Protein AF-F9N5X4-F1 (afdb_monomer_lite)

Radius of gyration: 26.39 Å; chains: 1; bounding box: 72×24×79 Å

pLDDT: mean 88.32, std 12.58, range [41.78, 98.19]

Sequence (134 aa):
MLLAGCGEQEKYNTTKNEVLTLMQQAESIEVPDLQPLTMEQANQAYEDTVKKHESVDKQIQDKLKLMEEYAVKETTLNNDLIALKRNIQEKNDTWNRITKQQIYIKKMADESAKSTLAPDPWQTLVKKRAEQQK

Structure (mmCIF, N/CA/C/O backbone):
data_AF-F9N5X4-F1
#
_entry.id   AF-F9N5X4-F1
#
loop_
_atom_site.group_PDB
_atom_site.id
_atom_site.type_symbol
_atom_site.label_atom_id
_atom_site.label_alt_id
_atom_site.label_comp_id
_atom_site.label_asym_id
_atom_site.label_entity_id
_atom_site.label_seq_id
_atom_site.pdbx_PDB_ins_code
_atom_site.Cartn_x
_atom_site.Cartn_y
_atom_site.Cartn_z
_atom_site.occupancy
_atom_site.B_iso_or_equiv
_atom_site.auth_seq_id
_atom_site.auth_comp_id
_atom_site.auth_asym_id
_atom_site.auth_atom_id
_atom_site.pdbx_PDB_model_num
ATOM 1 N N . MET A 1 1 ? -28.923 3.211 32.354 1.00 41.78 1 MET A N 1
ATOM 2 C CA . MET A 1 1 ? -27.574 3.494 31.816 1.00 41.78 1 MET A CA 1
ATOM 3 C C . MET A 1 1 ? -27.514 2.948 30.394 1.00 41.78 1 MET A C 1
ATOM 5 O O . MET A 1 1 ? -27.259 1.768 30.234 1.00 41.78 1 MET A O 1
ATOM 9 N N . LEU A 1 2 ? -27.871 3.748 29.385 1.00 45.38 2 LEU A N 1
ATOM 10 C CA . LEU A 1 2 ? -28.020 3.304 27.984 1.00 45.38 2 LEU A CA 1
ATOM 11 C C . LEU A 1 2 ? -27.710 4.464 27.013 1.00 45.38 2 LEU A C 1
ATOM 13 O O . LEU A 1 2 ? -28.511 4.805 26.156 1.00 45.38 2 LEU A O 1
ATOM 17 N N . LEU A 1 3 ? -26.570 5.139 27.199 1.00 49.09 3 LEU A N 1
ATOM 18 C CA . LEU A 1 3 ? -26.135 6.230 26.305 1.00 49.09 3 LEU A CA 1
ATOM 19 C C . LEU A 1 3 ? -24.677 6.102 25.832 1.00 49.09 3 LEU A C 1
ATOM 21 O O . LEU A 1 3 ? -24.211 6.952 25.085 1.00 49.09 3 LEU A O 1
ATOM 25 N N . ALA A 1 4 ? -23.958 5.043 26.220 1.00 52.28 4 ALA A N 1
ATOM 26 C CA . ALA A 1 4 ? -22.567 4.853 25.799 1.00 52.28 4 ALA A CA 1
ATOM 27 C C . ALA A 1 4 ? -22.421 4.356 24.341 1.00 52.28 4 ALA A C 1
ATOM 29 O O . ALA A 1 4 ? -21.359 4.541 23.763 1.00 52.28 4 ALA A O 1
ATOM 30 N N . GLY A 1 5 ? -23.473 3.782 23.735 1.00 51.50 5 GLY A N 1
ATOM 31 C CA . GLY A 1 5 ? -23.388 3.122 22.418 1.00 51.50 5 GLY A CA 1
ATOM 32 C C . GLY A 1 5 ? -23.548 4.034 21.194 1.00 51.50 5 GLY A C 1
ATOM 33 O O . GLY A 1 5 ? -22.906 3.809 20.176 1.00 51.50 5 GLY A O 1
ATOM 34 N N . CYS A 1 6 ? -24.336 5.117 21.267 1.00 60.78 6 CYS A N 1
ATOM 35 C CA . CYS A 1 6 ? -24.565 5.952 20.074 1.00 60.78 6 CYS A CA 1
ATOM 36 C C . CYS A 1 6 ? -23.309 6.718 19.628 1.00 60.78 6 CYS A C 1
ATOM 38 O O . CYS A 1 6 ? -23.077 6.879 18.434 1.00 60.78 6 CYS A O 1
ATOM 40 N N . GLY A 1 7 ? -22.484 7.172 20.577 1.00 79.38 7 GLY A N 1
ATOM 41 C CA . GLY A 1 7 ? -21.296 7.969 20.264 1.00 79.38 7 GLY A CA 1
ATOM 42 C C . GLY A 1 7 ? -20.103 7.145 19.773 1.00 79.38 7 GLY A C 1
ATOM 43 O O . GLY A 1 7 ? -19.345 7.619 18.932 1.00 79.38 7 GLY A O 1
ATOM 44 N N . GLU A 1 8 ? -19.910 5.923 20.282 1.00 83.88 8 GLU A N 1
ATOM 45 C CA . GLU A 1 8 ? -18.813 5.042 19.843 1.00 83.88 8 GLU A CA 1
ATOM 46 C C . GLU A 1 8 ? -19.073 4.518 18.422 1.00 83.88 8 GLU A C 1
ATOM 48 O O . GLU A 1 8 ? -18.174 4.561 17.582 1.00 83.88 8 GLU A O 1
ATOM 53 N N . GLN A 1 9 ? -20.319 4.151 18.107 1.00 88.25 9 GLN A N 1
ATOM 54 C CA . GLN A 1 9 ? -20.709 3.733 16.761 1.00 88.25 9 GLN A CA 1
ATOM 55 C C . GLN A 1 9 ? -20.576 4.864 15.723 1.00 88.25 9 GLN A C 1
ATOM 57 O O . GLN A 1 9 ? -20.094 4.635 14.612 1.00 88.25 9 GLN A O 1
ATOM 62 N N . GLU A 1 10 ? -20.961 6.096 16.067 1.00 90.44 10 GLU A N 1
ATOM 63 C CA . GLU A 1 10 ? -20.800 7.258 15.180 1.00 90.44 10 GLU A CA 1
ATOM 64 C C . GLU A 1 10 ? -19.320 7.566 14.897 1.00 90.44 10 GLU A C 1
ATOM 66 O O . GLU A 1 10 ? -18.936 7.772 13.740 1.00 90.44 10 GLU A O 1
ATOM 71 N N . LYS A 1 11 ? -18.469 7.527 15.933 1.00 91.75 11 LYS A N 1
ATOM 72 C CA . LYS A 1 11 ? -17.014 7.692 15.787 1.00 91.75 11 LYS A CA 1
ATOM 73 C C . LYS A 1 11 ? -16.420 6.599 14.911 1.00 91.75 11 LYS A C 1
ATOM 75 O O . LYS A 1 11 ? -15.674 6.910 13.987 1.00 91.75 11 LYS A O 1
ATOM 80 N N . TYR A 1 12 ? -16.807 5.345 15.146 1.00 94.31 12 TYR A N 1
ATOM 81 C CA . TYR A 1 12 ? -16.370 4.210 14.341 1.00 94.31 12 TYR A CA 1
ATOM 82 C C . TYR A 1 12 ? -16.721 4.398 12.863 1.00 94.31 12 TYR A C 1
ATOM 84 O O . TYR A 1 12 ? -15.845 4.292 12.008 1.00 94.31 12 TYR A O 1
ATOM 92 N N . ASN A 1 13 ? -17.975 4.736 12.555 1.00 93.94 13 ASN A N 1
ATOM 93 C CA . ASN A 1 13 ? -18.421 4.938 11.175 1.00 93.94 13 ASN A CA 1
ATOM 94 C C . ASN A 1 13 ? -17.711 6.121 10.503 1.00 93.94 13 ASN A C 1
ATOM 96 O O . ASN A 1 13 ? -17.344 6.037 9.331 1.00 93.94 13 ASN A O 1
ATOM 100 N N . THR A 1 14 ? -17.472 7.201 11.247 1.00 95.19 14 THR A N 1
ATOM 101 C CA . THR A 1 14 ? -16.707 8.353 10.750 1.00 95.19 14 THR A CA 1
ATOM 102 C C . THR A 1 14 ? -15.276 7.945 10.405 1.00 95.19 14 THR A C 1
ATOM 104 O O . THR A 1 14 ? -14.828 8.167 9.282 1.00 95.19 14 THR A O 1
ATOM 107 N N . THR A 1 15 ? -14.576 7.265 11.319 1.00 96.50 15 THR A N 1
ATOM 108 C CA . THR A 1 15 ? -13.211 6.778 11.070 1.00 96.50 15 THR A CA 1
ATOM 109 C C . THR A 1 15 ? -13.168 5.749 9.939 1.00 96.50 15 THR A C 1
ATOM 111 O O . THR A 1 15 ? -12.258 5.788 9.116 1.00 96.50 15 THR A O 1
ATOM 114 N N . LYS A 1 16 ? -14.177 4.878 9.823 1.00 97.06 16 LYS A N 1
ATOM 115 C CA . LYS A 1 16 ? -14.305 3.932 8.706 1.00 97.06 16 LYS A CA 1
ATOM 116 C C . LYS A 1 16 ? -14.364 4.650 7.360 1.00 97.06 16 LYS A C 1
ATOM 118 O O . LYS A 1 16 ? -13.679 4.238 6.431 1.00 97.06 16 LYS A O 1
ATOM 123 N N . ASN A 1 17 ? -15.140 5.726 7.243 1.00 97.62 17 ASN A N 1
ATOM 124 C CA . ASN A 1 17 ? -15.223 6.497 5.999 1.00 97.62 17 ASN A CA 1
ATOM 125 C C . ASN A 1 17 ? -13.882 7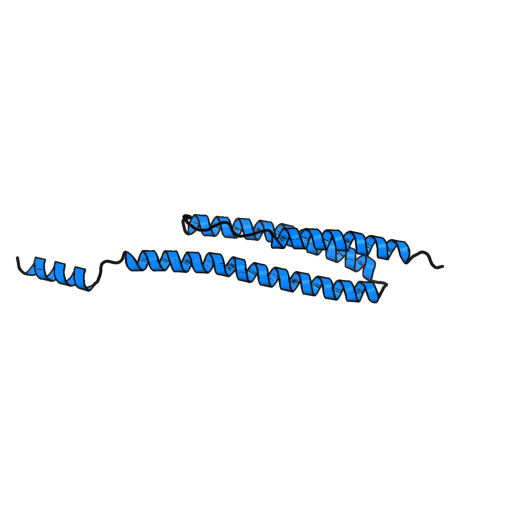.148 5.628 1.00 97.62 17 ASN A C 1
ATOM 127 O O . ASN A 1 17 ? -13.506 7.166 4.454 1.00 97.62 17 ASN A O 1
ATOM 131 N N . GLU A 1 18 ? -13.131 7.633 6.618 1.00 97.50 18 GLU A N 1
ATOM 132 C CA . GLU A 1 18 ? -11.771 8.139 6.403 1.00 97.50 18 GLU A CA 1
ATOM 133 C C . GLU A 1 18 ? -10.832 7.026 5.920 1.00 97.50 18 GLU A C 1
ATOM 135 O O . GLU A 1 18 ? -10.099 7.226 4.953 1.00 97.50 18 GLU A O 1
ATOM 140 N N . VAL A 1 19 ? -10.900 5.834 6.524 1.00 98.00 19 VAL A N 1
ATOM 141 C CA . VAL A 1 19 ? -10.139 4.657 6.072 1.00 98.00 19 VAL A CA 1
ATOM 142 C C . VAL A 1 19 ? -10.492 4.297 4.631 1.00 98.00 19 VAL A C 1
ATOM 144 O O . VAL A 1 19 ? -9.590 4.118 3.822 1.00 98.00 19 VAL A O 1
ATOM 147 N N . LEU A 1 20 ? -11.778 4.249 4.276 1.00 97.81 20 LEU A N 1
ATOM 148 C CA . LEU A 1 20 ? -12.218 3.957 2.907 1.00 97.81 20 LEU A CA 1
ATOM 149 C C . LEU A 1 20 ? -11.709 4.999 1.899 1.00 97.81 20 LEU A C 1
ATOM 151 O O . LEU A 1 20 ? -11.319 4.642 0.790 1.00 97.81 20 LEU A O 1
ATOM 155 N N . THR A 1 21 ? -11.662 6.273 2.291 1.00 98.06 21 THR A N 1
ATOM 156 C CA . THR A 1 21 ? -11.100 7.348 1.458 1.00 98.06 21 THR A CA 1
ATOM 157 C C . THR A 1 21 ? -9.593 7.166 1.265 1.00 98.06 21 THR A C 1
ATOM 159 O O . THR A 1 21 ? -9.090 7.273 0.148 1.00 98.06 21 THR A O 1
ATOM 162 N N . LEU A 1 22 ? -8.863 6.830 2.332 1.00 98.19 22 LEU A N 1
ATOM 163 C CA . LEU A 1 22 ? -7.430 6.543 2.258 1.00 98.19 22 LEU A CA 1
ATOM 164 C C . LEU A 1 22 ? -7.136 5.284 1.431 1.00 98.19 22 LEU A C 1
ATOM 166 O O . LEU A 1 22 ? -6.157 5.263 0.694 1.00 98.19 22 LEU A O 1
ATOM 170 N N . MET A 1 23 ? -7.987 4.256 1.495 1.00 97.56 23 MET A N 1
ATOM 171 C CA . MET A 1 23 ? -7.868 3.069 0.640 1.00 97.56 23 MET A CA 1
ATOM 172 C C . MET A 1 23 ? -7.996 3.437 -0.839 1.00 97.56 23 MET A C 1
ATOM 174 O O . MET A 1 23 ? -7.158 3.036 -1.641 1.00 97.56 23 MET A O 1
ATOM 178 N N . GLN A 1 24 ? -8.991 4.255 -1.197 1.00 96.69 24 GLN A N 1
ATOM 179 C CA . GLN A 1 24 ? -9.141 4.757 -2.567 1.00 96.69 24 GLN A CA 1
ATOM 180 C C . GLN A 1 24 ? -7.924 5.577 -3.005 1.00 96.69 24 GLN A C 1
ATOM 182 O O . GLN A 1 24 ? -7.452 5.434 -4.132 1.00 96.69 24 GLN A O 1
ATOM 187 N N . GLN A 1 25 ? -7.383 6.404 -2.107 1.00 97.50 25 GLN A N 1
ATOM 188 C CA . GLN A 1 25 ? -6.156 7.143 -2.372 1.00 97.50 25 GLN A CA 1
ATOM 189 C C . GLN A 1 25 ? -4.979 6.194 -2.625 1.00 97.50 25 GLN A C 1
ATOM 191 O O . GLN A 1 25 ? -4.279 6.381 -3.615 1.00 97.50 25 GLN A O 1
ATOM 196 N N . ALA A 1 26 ? -4.776 5.177 -1.784 1.00 96.44 26 ALA A N 1
ATOM 197 C CA . ALA A 1 26 ? -3.707 4.193 -1.945 1.00 96.44 26 ALA A CA 1
ATOM 198 C C . ALA A 1 26 ? -3.815 3.444 -3.284 1.00 96.44 26 ALA A C 1
ATOM 200 O O . ALA A 1 26 ? -2.828 3.330 -4.007 1.00 96.44 26 ALA A O 1
ATOM 201 N N . GLU A 1 27 ? -5.025 3.024 -3.662 1.00 93.62 27 GLU A N 1
ATOM 202 C CA . GLU A 1 27 ? -5.297 2.355 -4.941 1.00 93.62 27 GLU A CA 1
ATOM 203 C C . GLU A 1 27 ? -5.009 3.236 -6.160 1.00 93.62 27 GLU A C 1
ATOM 205 O O . GLU A 1 27 ? -4.594 2.722 -7.193 1.00 93.62 27 GLU A O 1
ATOM 210 N N . SER A 1 28 ? -5.194 4.553 -6.045 1.00 95.88 28 SER A N 1
ATOM 211 C CA . SER A 1 28 ? -4.916 5.500 -7.134 1.00 95.88 28 SER A CA 1
ATOM 212 C C . SER A 1 28 ? -3.427 5.802 -7.345 1.00 95.88 28 SER A C 1
ATOM 214 O O . SER A 1 28 ? -3.065 6.483 -8.305 1.00 95.88 28 SER A O 1
ATOM 216 N N . ILE A 1 29 ? -2.550 5.348 -6.442 1.00 96.44 29 ILE A N 1
ATOM 217 C CA . ILE A 1 29 ? -1.106 5.560 -6.562 1.00 96.44 29 ILE A CA 1
ATOM 218 C C . ILE A 1 29 ? -0.561 4.550 -7.562 1.00 96.44 29 ILE A C 1
ATOM 220 O O . ILE A 1 29 ? -0.332 3.396 -7.229 1.00 96.44 29 ILE A O 1
ATOM 224 N N . GLU A 1 30 ? -0.309 4.978 -8.788 1.00 91.81 30 GLU A N 1
ATOM 225 C CA . GLU A 1 30 ? 0.258 4.116 -9.821 1.00 91.81 30 GLU A CA 1
ATOM 226 C C . GLU A 1 30 ? 1.726 4.463 -10.073 1.00 91.81 30 GLU A C 1
ATOM 228 O O . GLU A 1 30 ? 2.148 5.616 -9.939 1.00 91.81 30 GLU A O 1
ATOM 233 N N . VAL A 1 31 ? 2.515 3.452 -10.449 1.00 89.62 31 VAL A N 1
ATOM 234 C CA . VAL A 1 31 ? 3.848 3.704 -11.001 1.00 89.62 31 VAL A CA 1
ATOM 235 C C . VAL A 1 31 ? 3.640 4.425 -12.337 1.00 89.62 31 VAL A C 1
ATOM 237 O O . VAL A 1 31 ? 2.812 3.982 -13.136 1.00 89.62 31 VAL A O 1
ATOM 240 N N . PRO A 1 32 ? 4.340 5.542 -12.594 1.00 90.69 32 PRO A N 1
ATOM 241 C CA . PRO A 1 32 ? 4.206 6.255 -13.858 1.00 90.69 32 PRO A CA 1
ATOM 242 C C . PRO A 1 32 ? 4.672 5.388 -15.031 1.00 90.69 32 PRO A C 1
ATOM 244 O O . PRO A 1 32 ? 5.377 4.395 -14.842 1.00 90.69 32 PRO A O 1
ATOM 247 N N . ASP A 1 33 ? 4.336 5.801 -16.255 1.00 89.88 33 ASP A N 1
ATOM 248 C CA . ASP A 1 33 ? 4.848 5.134 -17.451 1.00 89.88 33 ASP A CA 1
ATOM 249 C C . ASP A 1 33 ? 6.386 5.071 -17.416 1.00 89.88 33 ASP A C 1
ATOM 251 O O . ASP A 1 33 ? 7.086 6.085 -17.323 1.00 89.88 33 ASP A O 1
ATOM 255 N N . LEU A 1 34 ? 6.908 3.844 -17.447 1.00 89.44 34 LEU A N 1
ATOM 256 C CA . LEU A 1 34 ? 8.334 3.552 -17.355 1.00 89.44 34 LEU A CA 1
ATOM 257 C C . LEU A 1 34 ? 9.030 3.608 -18.721 1.00 89.44 34 LEU A C 1
ATOM 259 O O . LEU A 1 34 ? 10.243 3.392 -18.806 1.00 89.44 34 LEU A O 1
ATOM 263 N N . GLN A 1 35 ? 8.296 3.880 -19.800 1.00 83.81 35 GLN A N 1
ATOM 264 C CA . GLN A 1 35 ? 8.853 4.167 -21.117 1.00 83.81 35 GLN A CA 1
ATOM 265 C C . GLN A 1 35 ? 8.664 5.661 -21.428 1.00 83.81 35 GLN A C 1
ATOM 267 O O . GLN A 1 35 ? 7.571 6.185 -21.257 1.00 83.81 35 GLN A O 1
ATOM 272 N N . PRO A 1 36 ? 9.711 6.390 -21.863 1.00 87.88 36 PRO A N 1
ATOM 273 C CA . PRO A 1 36 ? 11.026 5.934 -22.327 1.00 87.88 36 PRO A CA 1
ATOM 274 C C . PRO A 1 36 ? 12.134 5.930 -21.247 1.00 87.88 36 PRO A C 1
ATOM 276 O O . PRO A 1 36 ? 13.310 5.995 -21.599 1.00 87.88 36 PRO A O 1
ATOM 279 N N . LEU A 1 37 ? 11.799 5.881 -19.950 1.00 90.69 37 LEU A N 1
ATOM 280 C CA . LEU A 1 37 ? 12.772 6.042 -18.854 1.00 90.69 37 LEU A CA 1
ATOM 281 C C . LEU A 1 37 ? 13.960 5.066 -18.939 1.00 90.69 37 LEU A C 1
ATOM 283 O O . LEU A 1 37 ? 13.817 3.910 -19.353 1.00 90.69 37 LEU A O 1
ATOM 287 N N . THR A 1 38 ? 15.141 5.500 -18.489 1.00 92.19 38 THR A N 1
ATOM 288 C CA . THR A 1 38 ? 16.266 4.583 -18.229 1.00 92.19 38 THR A CA 1
ATOM 289 C C . THR A 1 38 ? 15.939 3.655 -17.055 1.00 92.19 38 THR A C 1
ATOM 291 O O . THR A 1 38 ? 15.030 3.928 -16.271 1.00 92.19 38 THR A O 1
ATOM 294 N N . MET A 1 39 ? 16.678 2.551 -16.890 1.00 92.00 39 MET A N 1
ATOM 295 C CA . MET A 1 39 ? 16.450 1.642 -15.756 1.00 92.00 39 MET A CA 1
ATOM 296 C C . MET A 1 39 ? 16.659 2.332 -14.395 1.00 92.00 39 MET A C 1
ATOM 298 O O . MET A 1 39 ? 15.925 2.064 -13.451 1.00 92.00 39 MET A O 1
ATOM 302 N N . GLU A 1 40 ? 17.622 3.252 -14.298 1.00 93.50 40 GLU A N 1
ATOM 303 C CA . GLU A 1 40 ? 17.861 4.050 -13.088 1.00 93.50 40 GLU A CA 1
ATOM 304 C C . GLU A 1 40 ? 16.674 4.972 -12.777 1.00 93.50 40 GLU A C 1
ATOM 306 O O . GLU A 1 40 ? 16.155 4.960 -11.663 1.00 93.50 40 GLU A O 1
ATOM 311 N N . GLN A 1 41 ? 16.178 5.702 -13.782 1.00 94.75 41 GLN A N 1
ATOM 312 C CA . GLN A 1 41 ? 15.000 6.562 -13.640 1.00 94.75 41 GLN A CA 1
ATOM 313 C C . GLN A 1 41 ? 13.744 5.758 -13.287 1.00 94.75 41 GLN A C 1
ATOM 315 O O . GLN A 1 41 ? 12.948 6.189 -12.457 1.00 94.75 41 GLN A O 1
ATOM 320 N N . ALA A 1 42 ? 13.578 4.577 -13.887 1.00 94.94 42 ALA A N 1
ATOM 321 C CA . ALA A 1 42 ? 12.468 3.681 -13.591 1.00 94.94 42 ALA A CA 1
ATOM 322 C C . ALA A 1 42 ? 12.521 3.152 -12.148 1.00 94.94 42 ALA A C 1
ATOM 324 O O . ALA A 1 42 ? 11.489 3.110 -11.481 1.00 94.94 42 ALA A O 1
ATOM 325 N N . ASN A 1 43 ? 13.709 2.796 -11.645 1.00 94.69 43 ASN A N 1
ATOM 326 C CA . ASN A 1 43 ? 13.889 2.392 -10.249 1.00 94.69 43 ASN A CA 1
ATOM 327 C C . ASN A 1 43 ? 13.551 3.536 -9.287 1.00 94.69 43 ASN A C 1
ATOM 329 O O . ASN A 1 43 ? 12.819 3.315 -8.328 1.00 94.69 43 ASN A O 1
ATOM 333 N N . GLN A 1 44 ? 14.012 4.758 -9.570 1.00 96.06 44 GLN A N 1
ATOM 334 C CA . GLN A 1 44 ? 13.683 5.922 -8.744 1.00 96.06 44 GLN A CA 1
ATOM 335 C C . GLN A 1 44 ? 12.172 6.192 -8.727 1.00 96.06 44 GLN A C 1
ATOM 337 O O . GLN A 1 44 ? 11.585 6.366 -7.661 1.00 96.06 44 GLN A O 1
ATOM 342 N N . ALA A 1 45 ? 11.521 6.165 -9.894 1.00 95.19 45 ALA A N 1
ATOM 343 C CA . ALA A 1 45 ? 10.076 6.353 -10.002 1.00 95.19 45 ALA A CA 1
ATOM 344 C C . ALA A 1 45 ? 9.293 5.272 -9.236 1.00 95.19 45 ALA A C 1
ATOM 346 O O . ALA A 1 45 ? 8.304 5.578 -8.565 1.00 95.19 45 ALA A O 1
ATOM 347 N N . TYR A 1 46 ? 9.750 4.019 -9.299 1.00 95.25 46 TYR A N 1
ATOM 348 C CA . TYR A 1 46 ? 9.202 2.918 -8.512 1.00 95.25 46 TYR A CA 1
ATOM 349 C C . TYR A 1 46 ? 9.361 3.169 -7.004 1.00 95.25 46 TY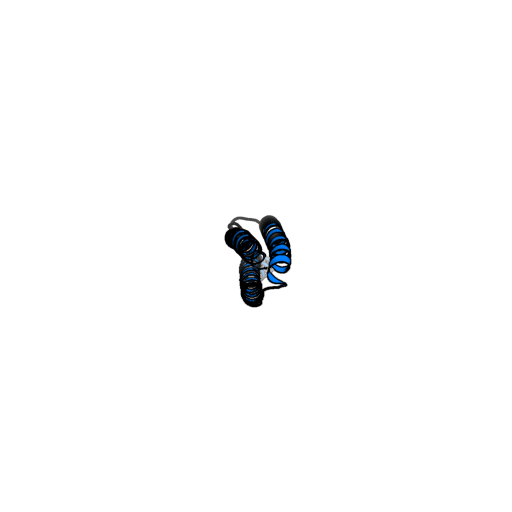R A C 1
ATOM 351 O O . TYR A 1 46 ? 8.375 3.098 -6.273 1.00 95.25 46 TYR A O 1
ATOM 359 N N . GLU A 1 47 ? 10.562 3.516 -6.531 1.00 96.31 47 GLU A N 1
ATOM 360 C CA . GLU A 1 47 ? 10.815 3.789 -5.111 1.00 96.31 47 GLU A CA 1
ATOM 361 C C . GLU A 1 47 ? 9.974 4.950 -4.576 1.00 96.31 47 GLU A C 1
ATOM 363 O O . GLU A 1 47 ? 9.406 4.857 -3.486 1.00 96.31 47 GLU A O 1
ATOM 368 N N . ASP A 1 48 ? 9.857 6.035 -5.339 1.00 96.56 48 ASP A N 1
ATOM 369 C CA . ASP A 1 48 ? 9.051 7.192 -4.952 1.00 96.56 48 ASP A CA 1
ATOM 370 C C . ASP A 1 48 ? 7.562 6.839 -4.875 1.00 96.56 48 ASP A C 1
ATOM 372 O O . ASP A 1 48 ? 6.849 7.304 -3.983 1.00 96.56 48 ASP A O 1
ATOM 376 N N . THR A 1 49 ? 7.091 5.986 -5.785 1.00 96.69 49 THR A N 1
ATOM 377 C CA . THR A 1 49 ? 5.714 5.479 -5.785 1.00 96.69 49 THR A CA 1
ATOM 378 C C . THR A 1 49 ? 5.456 4.591 -4.567 1.00 96.69 49 THR A C 1
ATOM 380 O O . THR A 1 49 ? 4.460 4.786 -3.869 1.00 96.69 49 THR A O 1
ATOM 383 N N . VAL A 1 50 ? 6.380 3.678 -4.248 1.00 96.69 50 VAL A N 1
ATOM 384 C CA . VAL A 1 50 ? 6.305 2.829 -3.048 1.00 96.69 50 VAL A CA 1
ATOM 385 C C . VAL A 1 50 ? 6.269 3.676 -1.779 1.00 96.69 50 VAL A C 1
ATOM 387 O O . VAL A 1 50 ? 5.374 3.491 -0.962 1.00 96.69 50 VAL A O 1
ATOM 390 N N . LYS A 1 51 ? 7.146 4.677 -1.642 1.00 97.56 51 LYS A N 1
ATOM 391 C CA . LYS A 1 51 ? 7.151 5.577 -0.474 1.00 97.56 51 LYS A CA 1
ATOM 392 C C . LYS A 1 51 ? 5.832 6.335 -0.310 1.00 97.56 51 LYS A C 1
ATOM 394 O O . LYS A 1 51 ? 5.358 6.517 0.812 1.00 97.56 51 LYS A O 1
ATOM 399 N N . LYS A 1 52 ? 5.223 6.789 -1.412 1.00 97.56 52 LYS A N 1
ATOM 400 C CA . LYS A 1 52 ? 3.900 7.437 -1.374 1.00 97.56 52 LYS A CA 1
ATOM 401 C C . LYS A 1 52 ? 2.829 6.467 -0.887 1.00 97.56 52 LYS A C 1
ATOM 403 O O . LYS A 1 52 ? 2.042 6.841 -0.021 1.00 97.56 52 LYS A O 1
ATOM 408 N N . HIS A 1 53 ? 2.825 5.240 -1.401 1.00 97.56 53 HIS A N 1
ATOM 409 C CA . HIS A 1 53 ? 1.877 4.215 -0.981 1.00 97.56 53 HIS A CA 1
ATOM 410 C C . HIS A 1 53 ? 2.053 3.848 0.502 1.00 97.56 53 HIS A C 1
ATOM 412 O O . HIS A 1 53 ? 1.084 3.866 1.255 1.00 97.56 53 HIS A O 1
ATOM 418 N N . GLU A 1 54 ? 3.286 3.614 0.961 1.00 96.81 54 GLU A N 1
ATOM 419 C CA . GLU A 1 54 ? 3.607 3.338 2.371 1.00 96.81 54 GLU A CA 1
ATOM 420 C C . GLU A 1 54 ? 3.170 4.474 3.310 1.00 96.81 54 GLU A C 1
ATOM 422 O O . GLU A 1 54 ? 2.701 4.227 4.421 1.00 96.81 54 GLU A O 1
ATOM 427 N N . SER A 1 55 ? 3.280 5.730 2.866 1.00 97.94 55 SER A N 1
ATOM 428 C CA . SER A 1 55 ? 2.806 6.889 3.630 1.00 97.94 55 SER A CA 1
ATOM 429 C C . SER A 1 55 ? 1.285 6.880 3.832 1.00 97.94 55 SER A C 1
ATOM 431 O O . SER A 1 55 ? 0.798 7.219 4.914 1.00 97.94 55 SER A O 1
ATOM 433 N N . VAL A 1 56 ? 0.520 6.477 2.812 1.00 98.00 56 VAL A N 1
ATOM 434 C CA . VAL A 1 56 ? -0.940 6.335 2.924 1.00 98.00 56 VAL A CA 1
ATOM 435 C C . VAL A 1 56 ? -1.302 5.107 3.759 1.00 98.00 56 VAL A C 1
ATOM 437 O O . VAL A 1 56 ? -2.142 5.217 4.650 1.00 98.00 56 VAL A O 1
ATOM 440 N N . ASP A 1 57 ? -0.625 3.971 3.564 1.00 96.62 57 ASP A N 1
ATOM 441 C CA . ASP A 1 57 ? -0.854 2.760 4.363 1.00 96.62 57 ASP A CA 1
ATOM 442 C C . ASP A 1 57 ? -0.604 3.017 5.854 1.00 96.62 57 ASP A C 1
ATOM 444 O O . ASP A 1 57 ? -1.412 2.639 6.699 1.00 96.62 57 ASP A O 1
ATOM 448 N N . LYS A 1 58 ? 0.435 3.783 6.205 1.00 97.69 58 LYS A N 1
ATOM 449 C CA . LYS A 1 58 ? 0.665 4.192 7.595 1.00 97.69 58 LYS A CA 1
ATOM 450 C C . LYS A 1 58 ? -0.518 4.970 8.184 1.00 97.69 58 LYS A C 1
ATOM 452 O O . LYS A 1 58 ? -0.919 4.696 9.314 1.00 97.69 58 LYS A O 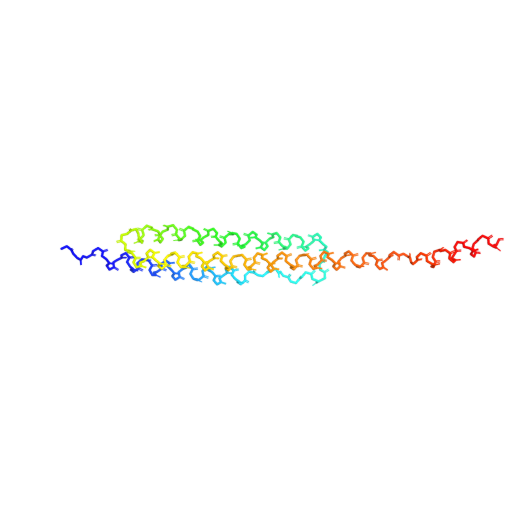1
ATOM 457 N N . GLN A 1 59 ? -1.102 5.901 7.427 1.00 98.00 59 GLN A N 1
ATOM 458 C CA . GLN A 1 59 ? -2.292 6.640 7.869 1.00 98.00 59 GLN A CA 1
ATOM 459 C C . GLN A 1 59 ? -3.496 5.711 8.059 1.00 98.00 59 GLN A C 1
ATOM 461 O O . GLN A 1 59 ? -4.237 5.863 9.031 1.00 98.00 59 GLN A O 1
ATOM 466 N N . ILE A 1 60 ? -3.662 4.718 7.178 1.00 98.00 60 ILE A N 1
ATOM 467 C CA . ILE A 1 60 ? -4.682 3.674 7.324 1.00 98.00 60 ILE A CA 1
ATOM 468 C C . ILE A 1 60 ? -4.458 2.896 8.626 1.00 98.00 60 ILE A C 1
ATOM 470 O O . ILE A 1 60 ? -5.392 2.755 9.413 1.00 98.00 60 ILE A O 1
ATOM 474 N N . GLN A 1 61 ? -3.230 2.445 8.903 1.00 97.50 61 GLN A N 1
ATOM 475 C CA . GLN A 1 61 ? -2.914 1.698 10.126 1.00 97.50 61 GLN A CA 1
ATOM 476 C C . GLN A 1 61 ? -3.181 2.511 11.398 1.00 97.50 61 GLN A C 1
ATOM 478 O O . GLN A 1 61 ? -3.709 1.977 12.374 1.00 97.50 61 GLN A O 1
ATOM 483 N N . ASP A 1 62 ? -2.861 3.805 11.400 1.00 97.31 62 ASP A N 1
ATOM 484 C CA . ASP A 1 62 ? -3.128 4.674 12.548 1.00 97.31 62 ASP A CA 1
ATOM 485 C C . ASP A 1 62 ? -4.637 4.868 12.778 1.00 97.31 62 ASP A C 1
ATOM 487 O O . ASP A 1 62 ? -5.099 4.836 13.919 1.00 97.31 62 ASP A O 1
ATOM 491 N N . LYS A 1 63 ? -5.437 4.969 11.709 1.00 96.50 63 LYS A N 1
ATOM 492 C CA . LYS A 1 63 ? -6.906 5.023 11.805 1.00 96.50 63 LYS A CA 1
ATOM 493 C C . LYS A 1 63 ? -7.515 3.693 12.246 1.00 96.50 63 LYS A C 1
ATOM 495 O O . LYS A 1 63 ? -8.442 3.692 13.052 1.00 96.50 63 LYS A O 1
ATOM 500 N N . LEU A 1 64 ? -6.976 2.563 11.789 1.00 97.00 64 LEU A N 1
ATOM 501 C CA . LEU A 1 64 ? -7.422 1.238 12.227 1.00 97.00 64 LEU A CA 1
ATOM 502 C C . LEU A 1 64 ? -7.225 1.034 13.732 1.00 97.00 64 LEU A C 1
ATOM 504 O O . LEU A 1 64 ? -8.105 0.459 14.365 1.00 97.00 64 LEU A O 1
ATOM 508 N N . LYS A 1 65 ? -6.134 1.543 14.321 1.00 95.62 65 LYS A N 1
ATOM 509 C CA . LYS A 1 65 ? -5.932 1.521 15.782 1.00 95.62 65 LYS A CA 1
ATOM 510 C C . LYS A 1 65 ? -7.007 2.316 16.525 1.00 95.62 65 LYS A C 1
ATOM 512 O O . LYS A 1 65 ? -7.534 1.837 17.520 1.00 95.62 65 LYS A O 1
ATOM 517 N N . LEU A 1 66 ? -7.401 3.484 16.014 1.00 93.75 66 LEU A N 1
ATOM 518 C CA . LEU A 1 66 ? -8.519 4.242 16.596 1.00 93.75 66 LEU A CA 1
ATOM 519 C C . LEU A 1 66 ? -9.837 3.457 16.510 1.00 93.75 66 LEU A C 1
ATOM 521 O O . LEU A 1 66 ? -10.614 3.436 17.460 1.00 93.75 66 LEU A O 1
ATOM 525 N N . MET A 1 67 ? -10.077 2.759 15.396 1.00 94.31 67 MET A N 1
ATOM 526 C CA . MET A 1 67 ? -11.254 1.896 15.254 1.00 94.31 67 MET A CA 1
ATOM 527 C C . MET A 1 67 ? -11.230 0.701 16.215 1.00 94.31 67 MET A C 1
ATOM 529 O O . MET A 1 67 ? -12.297 0.277 16.657 1.00 94.31 67 MET A O 1
ATOM 533 N N . GLU A 1 68 ? -10.052 0.164 16.560 1.00 94.06 68 GLU A N 1
ATOM 534 C CA . GLU A 1 68 ? -9.924 -0.875 17.591 1.00 94.06 68 GLU A CA 1
ATOM 535 C C . GLU A 1 68 ? -10.446 -0.373 18.936 1.00 94.06 68 GLU A C 1
ATOM 537 O O . GLU A 1 68 ? -11.230 -1.083 19.560 1.00 94.06 68 GLU A O 1
ATOM 542 N N . GLU A 1 69 ? -10.085 0.851 19.343 1.00 91.25 69 GLU A N 1
ATOM 543 C CA . GLU A 1 69 ? -10.527 1.461 20.607 1.00 91.25 69 GLU A CA 1
ATOM 544 C C . GLU A 1 69 ? -12.056 1.575 20.698 1.00 91.25 69 GLU A C 1
ATOM 546 O O . GLU A 1 69 ? -12.633 1.331 21.759 1.00 91.25 69 GLU A O 1
ATOM 551 N N . TYR A 1 70 ? -12.721 1.897 19.585 1.00 88.44 70 TYR A N 1
ATOM 552 C CA . TYR A 1 70 ? -14.184 2.011 19.526 1.00 88.44 70 TYR A CA 1
ATOM 553 C C . TYR A 1 70 ? -14.877 0.647 19.450 1.00 88.44 70 TYR A C 1
ATOM 555 O O . TYR A 1 70 ? -15.982 0.480 19.956 1.00 88.44 70 TYR A O 1
ATOM 563 N N . ALA A 1 71 ? -14.228 -0.348 18.844 1.00 89.31 71 ALA A N 1
ATOM 564 C CA . ALA A 1 71 ? -14.800 -1.674 18.643 1.00 89.31 71 ALA A CA 1
ATOM 565 C C . ALA A 1 71 ? -14.633 -2.624 19.845 1.00 89.31 71 ALA A C 1
ATOM 567 O O . ALA A 1 71 ? -15.277 -3.674 19.864 1.00 89.31 71 ALA A O 1
ATOM 568 N N . VAL A 1 72 ? -13.807 -2.289 20.852 1.00 82.19 72 VAL A N 1
ATOM 569 C CA . VAL A 1 72 ? -13.470 -3.187 21.986 1.00 82.19 72 VAL A CA 1
ATOM 570 C C . VAL A 1 72 ? -14.706 -3.771 22.679 1.00 82.19 72 VAL A C 1
ATOM 572 O O . VAL A 1 72 ? -14.679 -4.916 23.130 1.00 82.19 72 VAL A O 1
ATOM 575 N N . LYS A 1 73 ? -15.786 -2.993 22.785 1.00 78.81 73 LYS A N 1
ATOM 576 C CA . LYS A 1 73 ? -16.975 -3.349 23.575 1.00 78.81 73 LYS A CA 1
ATOM 577 C C . LYS A 1 73 ? -18.155 -3.842 22.736 1.00 78.81 73 LYS A C 1
ATOM 579 O O . LYS A 1 73 ? -19.124 -4.332 23.312 1.00 78.81 73 LYS A O 1
ATOM 584 N N . GLU A 1 74 ? -18.074 -3.760 21.407 1.00 85.81 74 GLU A N 1
ATOM 585 C CA . GLU A 1 74 ? -19.168 -4.115 20.499 1.00 85.81 74 GLU A CA 1
ATOM 586 C C . GLU A 1 74 ? -18.740 -5.187 19.489 1.00 85.81 74 GLU A C 1
ATOM 588 O O . GLU A 1 74 ? -17.962 -4.946 18.566 1.00 85.81 74 GLU A O 1
ATOM 593 N N . THR A 1 75 ? -19.293 -6.396 19.630 1.00 88.75 75 THR A N 1
ATOM 594 C CA . THR A 1 75 ? -18.969 -7.545 18.766 1.00 88.75 75 THR A CA 1
ATOM 595 C C . THR A 1 75 ? -19.243 -7.273 17.286 1.00 88.75 75 THR A C 1
ATOM 597 O O . THR A 1 75 ? -18.495 -7.732 16.426 1.00 88.75 75 THR A O 1
ATOM 600 N N . THR A 1 76 ? -20.295 -6.515 16.976 1.00 89.75 76 THR A N 1
ATOM 601 C CA . THR A 1 76 ? -20.645 -6.115 15.606 1.00 89.75 76 THR A CA 1
ATOM 602 C C . THR A 1 76 ? -19.553 -5.253 14.972 1.00 89.75 76 THR A C 1
ATOM 604 O O . THR A 1 76 ? -19.106 -5.568 13.871 1.00 89.75 76 THR A O 1
ATOM 607 N N . LEU A 1 77 ? -19.074 -4.225 15.680 1.00 92.19 77 LEU A N 1
ATOM 608 C CA . LEU A 1 77 ? -17.995 -3.345 15.214 1.00 92.19 77 LEU A CA 1
ATOM 609 C C . LEU A 1 77 ? -16.657 -4.081 15.108 1.00 92.19 77 LEU A C 1
ATOM 611 O O . LEU A 1 77 ? -15.884 -3.841 14.182 1.00 92.19 77 LEU A O 1
ATOM 615 N N . ASN A 1 78 ? -16.390 -5.018 16.019 1.00 93.06 78 ASN A N 1
ATOM 616 C CA . ASN A 1 78 ? -15.179 -5.834 15.966 1.00 93.06 78 ASN A CA 1
ATOM 617 C C . ASN A 1 78 ? -15.171 -6.751 14.728 1.00 93.06 78 ASN A C 1
ATOM 619 O O . ASN A 1 78 ? -14.192 -6.792 13.984 1.00 93.06 78 ASN A O 1
ATOM 623 N N . ASN A 1 79 ? -16.291 -7.419 14.439 1.00 94.00 79 ASN A N 1
ATOM 624 C CA . ASN A 1 79 ? -16.421 -8.246 13.237 1.00 94.00 79 ASN A CA 1
ATOM 625 C C . ASN A 1 79 ? -16.270 -7.425 11.946 1.00 94.00 79 ASN A C 1
ATOM 627 O O . ASN A 1 79 ? -15.584 -7.866 11.021 1.00 94.00 79 ASN A O 1
ATOM 631 N N . ASP A 1 80 ? -16.865 -6.229 11.890 1.00 95.94 80 ASP A N 1
ATOM 632 C CA . ASP A 1 80 ? -16.692 -5.307 10.761 1.00 95.94 80 ASP A CA 1
ATOM 633 C C . ASP A 1 80 ? -15.226 -4.864 10.611 1.00 95.94 80 ASP A C 1
ATOM 635 O O . ASP A 1 80 ? -14.683 -4.883 9.506 1.00 95.94 80 ASP A O 1
ATOM 639 N N . LEU A 1 81 ? -14.537 -4.579 11.722 1.00 96.44 81 LEU A N 1
ATOM 640 C CA . LEU A 1 81 ? -13.125 -4.189 11.718 1.00 96.44 81 LEU A CA 1
ATOM 641 C C . LEU A 1 81 ? -12.221 -5.316 11.201 1.00 96.44 81 LEU A C 1
ATOM 643 O O . LEU A 1 81 ? -11.283 -5.061 10.445 1.00 96.44 81 LEU A O 1
ATOM 647 N N . ILE A 1 82 ? -12.502 -6.567 11.572 1.00 96.56 82 ILE A N 1
ATOM 648 C CA . ILE A 1 82 ? -11.781 -7.741 11.057 1.00 96.56 82 ILE A CA 1
ATOM 649 C C . ILE A 1 82 ? -11.956 -7.853 9.538 1.00 96.56 82 ILE A C 1
ATOM 651 O O . ILE A 1 82 ? -10.979 -8.090 8.824 1.00 96.56 82 ILE A O 1
ATOM 655 N N . ALA A 1 83 ? -13.180 -7.678 9.035 1.00 97.50 83 ALA A N 1
ATOM 656 C CA . ALA A 1 83 ? -13.452 -7.712 7.601 1.00 97.50 83 ALA A CA 1
ATOM 657 C C . A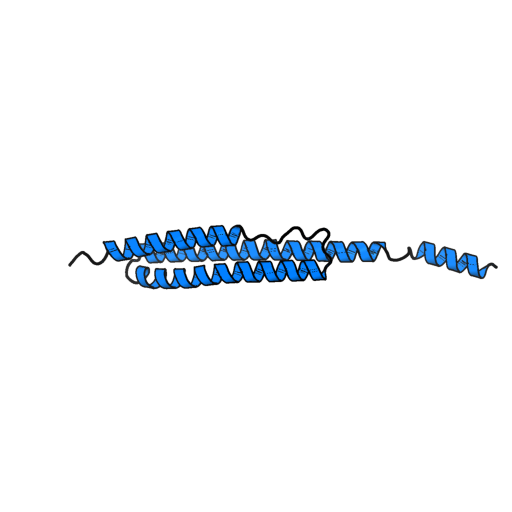LA A 1 83 ? -12.736 -6.569 6.861 1.00 97.50 83 ALA A C 1
ATOM 659 O O . ALA A 1 83 ? -12.101 -6.808 5.832 1.00 97.50 83 ALA A O 1
ATOM 660 N N . LEU A 1 84 ? -12.770 -5.356 7.418 1.00 97.62 84 LEU A N 1
ATOM 661 C CA . LEU A 1 84 ? -12.097 -4.183 6.864 1.00 97.62 84 LEU A CA 1
ATOM 662 C C . LEU A 1 84 ? -10.578 -4.388 6.770 1.00 97.62 84 LEU A C 1
ATOM 664 O O . LEU A 1 84 ? -9.997 -4.174 5.709 1.00 97.62 84 LEU A O 1
ATOM 668 N N . LYS A 1 85 ? -9.937 -4.879 7.838 1.00 97.62 85 LYS A N 1
ATOM 669 C CA . LYS A 1 85 ? -8.494 -5.178 7.850 1.00 97.62 85 LYS A CA 1
ATOM 670 C C . LYS A 1 85 ? -8.091 -6.191 6.784 1.00 97.62 85 LYS A C 1
ATOM 672 O O . LYS A 1 85 ? -7.082 -5.999 6.112 1.00 97.62 85 LYS A O 1
ATOM 677 N N . ARG A 1 86 ? -8.886 -7.252 6.605 1.00 98.00 86 ARG A N 1
ATOM 678 C CA . ARG A 1 86 ? -8.646 -8.255 5.553 1.00 98.00 86 ARG A CA 1
ATOM 679 C C . ARG A 1 86 ? -8.727 -7.637 4.160 1.00 98.00 86 ARG A C 1
ATOM 681 O O . ARG A 1 86 ? -7.858 -7.899 3.338 1.00 98.00 86 ARG A O 1
ATOM 688 N N . ASN A 1 87 ? -9.733 -6.798 3.917 1.00 97.50 87 ASN A N 1
ATOM 689 C CA . ASN A 1 87 ? -9.898 -6.114 2.636 1.00 97.50 87 ASN A CA 1
ATOM 690 C C . ASN A 1 87 ? -8.715 -5.176 2.328 1.00 97.50 87 ASN A C 1
ATOM 692 O O . ASN A 1 87 ? -8.183 -5.196 1.221 1.00 97.50 87 ASN A O 1
ATOM 696 N N . ILE A 1 88 ? -8.262 -4.410 3.327 1.00 97.38 88 ILE A N 1
ATOM 697 C CA . ILE A 1 88 ? -7.085 -3.534 3.217 1.00 97.38 88 ILE A CA 1
ATOM 698 C C . ILE A 1 88 ? -5.838 -4.346 2.868 1.00 97.38 88 ILE A C 1
ATOM 700 O O . ILE A 1 88 ? -5.106 -3.979 1.951 1.00 97.38 88 ILE A O 1
ATOM 704 N N . GLN A 1 89 ? -5.618 -5.468 3.557 1.00 97.19 89 GLN A N 1
ATOM 705 C CA . GLN A 1 89 ? -4.481 -6.342 3.287 1.00 97.19 89 GLN A CA 1
ATOM 706 C C . GLN A 1 89 ? -4.516 -6.892 1.854 1.00 97.19 89 GLN A C 1
ATOM 708 O O . GLN A 1 89 ? -3.521 -6.798 1.142 1.00 97.19 89 GLN A O 1
ATOM 713 N N . GLU A 1 90 ? -5.661 -7.403 1.398 1.00 97.38 90 GLU A N 1
ATOM 714 C CA . GLU A 1 90 ? -5.816 -7.944 0.042 1.00 97.38 90 GLU A CA 1
ATOM 715 C C . GLU A 1 90 ? -5.535 -6.894 -1.046 1.00 97.38 90 GLU A C 1
ATOM 717 O O . GLU A 1 90 ? -4.881 -7.180 -2.059 1.00 97.38 90 GLU A O 1
ATOM 722 N N . LYS A 1 91 ? -6.001 -5.659 -0.831 1.00 95.81 91 LYS A N 1
ATOM 723 C CA . LYS A 1 91 ? -5.752 -4.535 -1.737 1.00 95.81 91 LYS A CA 1
ATOM 724 C C . LYS A 1 91 ? -4.286 -4.126 -1.751 1.00 95.81 91 LYS A C 1
ATOM 726 O O . LYS A 1 91 ? -3.725 -3.991 -2.835 1.00 95.81 91 LYS A O 1
ATOM 731 N N . ASN A 1 92 ? -3.651 -4.014 -0.585 1.00 95.81 92 ASN A N 1
ATOM 732 C CA . ASN A 1 92 ? -2.224 -3.710 -0.480 1.00 95.81 92 ASN A CA 1
ATOM 733 C C . ASN A 1 92 ? -1.367 -4.799 -1.157 1.00 95.81 92 ASN A C 1
ATOM 735 O O . ASN A 1 92 ? -0.451 -4.501 -1.922 1.00 95.81 92 ASN A O 1
ATOM 739 N N . ASP A 1 93 ? -1.696 -6.075 -0.955 1.00 96.69 93 ASP A N 1
ATOM 740 C CA . ASP A 1 93 ? -0.995 -7.196 -1.592 1.00 96.69 93 ASP A CA 1
ATOM 741 C C . ASP A 1 93 ? -1.151 -7.173 -3.119 1.00 96.69 93 ASP A C 1
ATOM 743 O O . ASP A 1 93 ? -0.190 -7.395 -3.864 1.00 96.69 93 ASP A O 1
ATOM 747 N N . THR A 1 94 ? -2.358 -6.871 -3.601 1.00 96.19 94 THR A N 1
ATOM 748 C CA . THR A 1 94 ? -2.639 -6.730 -5.034 1.00 96.19 94 THR A CA 1
ATOM 749 C C . THR A 1 94 ? -1.874 -5.563 -5.641 1.00 96.19 94 THR A C 1
ATOM 751 O O . THR A 1 94 ? -1.226 -5.740 -6.676 1.00 96.19 94 THR A O 1
ATOM 754 N N . TRP A 1 95 ? -1.893 -4.408 -4.980 1.00 97.00 95 TRP A N 1
ATOM 755 C CA . TRP A 1 95 ? -1.148 -3.227 -5.390 1.00 97.00 95 TRP A CA 1
ATOM 756 C C . TRP A 1 95 ? 0.353 -3.522 -5.479 1.00 97.00 95 TRP A C 1
ATOM 758 O O . TRP A 1 95 ? 0.963 -3.360 -6.535 1.00 97.00 95 TRP A O 1
ATOM 768 N N . ASN A 1 96 ? 0.934 -4.090 -4.417 1.00 95.56 96 ASN A N 1
ATOM 769 C CA . ASN A 1 96 ? 2.347 -4.463 -4.367 1.00 95.56 96 ASN A CA 1
ATOM 770 C C . ASN A 1 96 ? 2.737 -5.429 -5.490 1.00 95.56 96 ASN A C 1
ATOM 772 O O . ASN A 1 96 ? 3.813 -5.302 -6.080 1.00 95.56 96 ASN A O 1
ATOM 776 N N . ARG A 1 97 ? 1.877 -6.407 -5.793 1.00 95.94 97 ARG A N 1
ATOM 777 C CA . ARG A 1 97 ? 2.105 -7.359 -6.884 1.00 95.94 97 ARG A CA 1
ATOM 778 C C . ARG A 1 97 ? 2.138 -6.655 -8.239 1.00 95.94 97 ARG A C 1
ATOM 780 O O . ARG A 1 97 ? 3.071 -6.897 -9.001 1.00 95.94 97 AR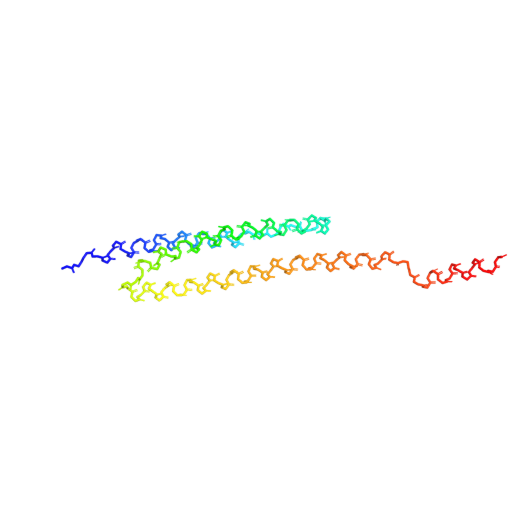G A O 1
ATOM 787 N N . ILE A 1 98 ? 1.160 -5.796 -8.527 1.00 94.38 98 ILE A N 1
ATOM 788 C CA . ILE A 1 98 ? 1.073 -5.055 -9.795 1.00 94.38 98 ILE A CA 1
ATOM 789 C C . ILE A 1 98 ? 2.293 -4.140 -9.954 1.00 94.38 98 ILE A C 1
ATOM 791 O O . ILE A 1 98 ? 3.000 -4.223 -10.958 1.00 94.38 98 ILE A O 1
ATOM 795 N N . THR A 1 99 ? 2.604 -3.341 -8.935 1.00 94.38 99 THR A N 1
ATOM 796 C CA . THR A 1 99 ? 3.734 -2.400 -8.932 1.00 94.38 99 THR A CA 1
ATOM 797 C C . THR A 1 99 ? 5.072 -3.119 -9.152 1.00 94.38 99 THR A C 1
ATOM 799 O O . THR A 1 99 ? 5.882 -2.700 -9.982 1.00 94.38 99 THR A O 1
ATOM 802 N N . LYS A 1 100 ? 5.296 -4.269 -8.497 1.00 94.50 100 LYS A N 1
ATOM 803 C CA . LYS A 1 100 ? 6.500 -5.097 -8.712 1.00 94.50 100 LYS A CA 1
ATOM 804 C C . LYS A 1 100 ? 6.570 -5.705 -10.114 1.00 94.50 100 LYS A C 1
ATOM 806 O O . LYS A 1 100 ? 7.658 -5.829 -10.675 1.00 94.50 100 LYS A O 1
ATOM 811 N N . GLN A 1 101 ? 5.435 -6.097 -10.689 1.00 94.38 101 GLN A N 1
ATOM 812 C CA . GLN A 1 101 ? 5.396 -6.635 -12.050 1.00 94.38 101 GLN A CA 1
ATOM 813 C C . GLN A 1 101 ? 5.793 -5.580 -13.087 1.00 94.38 101 GLN A C 1
ATOM 815 O O . GLN A 1 101 ? 6.542 -5.900 -14.007 1.00 94.38 101 GLN A O 1
ATOM 820 N N . GLN A 1 102 ? 5.367 -4.327 -12.921 1.00 93.06 102 GLN A N 1
ATOM 821 C CA . GLN A 1 102 ? 5.696 -3.253 -13.863 1.00 93.06 102 GLN A CA 1
ATOM 822 C C . GLN A 1 102 ? 7.208 -2.991 -13.948 1.00 93.06 102 GLN A C 1
ATOM 824 O O . GLN A 1 102 ? 7.772 -2.973 -15.046 1.00 93.06 102 GLN A O 1
ATOM 829 N N . ILE A 1 103 ? 7.894 -2.879 -12.804 1.00 93.62 103 ILE A N 1
ATOM 830 C CA . ILE A 1 103 ? 9.352 -2.680 -12.796 1.00 93.62 103 ILE A CA 1
ATOM 831 C C . ILE A 1 103 ? 10.105 -3.912 -13.325 1.00 93.62 103 ILE A C 1
ATOM 833 O O . ILE A 1 103 ? 11.113 -3.780 -14.022 1.00 93.62 103 ILE A O 1
ATOM 837 N N . TYR A 1 104 ? 9.588 -5.120 -13.074 1.00 93.38 104 TYR A N 1
ATOM 838 C CA . TYR A 1 104 ? 10.153 -6.352 -13.624 1.00 93.38 104 TYR A CA 1
ATOM 839 C C . TYR A 1 104 ? 10.043 -6.411 -15.156 1.00 93.38 104 TYR A C 1
ATOM 841 O O . TYR A 1 104 ? 11.025 -6.724 -15.828 1.00 93.38 104 TYR A O 1
ATOM 849 N N . ILE A 1 105 ? 8.886 -6.053 -15.725 1.00 92.06 105 ILE A N 1
ATOM 850 C CA . ILE A 1 105 ? 8.687 -5.983 -17.182 1.00 92.06 105 ILE A CA 1
ATOM 851 C C . ILE A 1 105 ? 9.664 -4.983 -17.807 1.00 92.06 105 ILE A C 1
ATOM 853 O O . ILE A 1 105 ? 10.302 -5.293 -18.814 1.00 92.06 105 ILE A O 1
ATOM 857 N N . LYS A 1 106 ? 9.839 -3.809 -17.187 1.00 91.12 106 LYS A N 1
ATOM 858 C CA . LYS A 1 106 ? 10.813 -2.811 -17.643 1.00 91.12 106 LYS A CA 1
ATOM 859 C C . LYS A 1 106 ? 12.239 -3.368 -17.651 1.00 91.12 106 LYS A C 1
ATOM 861 O O . LYS A 1 106 ? 12.949 -3.189 -18.640 1.00 91.12 106 LYS A O 1
ATOM 866 N N . LYS A 1 107 ? 12.637 -4.082 -16.596 1.00 91.62 107 LYS A N 1
ATOM 867 C CA . LYS A 1 107 ? 13.949 -4.738 -16.516 1.00 91.62 107 LYS A CA 1
ATOM 868 C C . LYS A 1 107 ? 14.146 -5.763 -17.638 1.00 91.62 107 LYS A C 1
ATOM 870 O O . LYS A 1 107 ? 15.164 -5.723 -18.320 1.00 91.62 107 LYS A O 1
ATOM 875 N N . MET A 1 108 ? 13.158 -6.626 -17.872 1.00 90.00 108 MET A N 1
ATOM 876 C CA . MET A 1 108 ? 13.204 -7.620 -18.951 1.00 90.00 108 MET A CA 1
ATOM 877 C C . MET A 1 108 ? 13.310 -6.967 -20.337 1.00 90.00 108 MET A C 1
ATOM 879 O O . MET A 1 108 ? 14.064 -7.438 -21.187 1.00 90.00 108 MET A O 1
ATOM 883 N N . ALA A 1 109 ? 12.588 -5.867 -20.569 1.00 88.19 109 ALA A N 1
ATOM 884 C CA . ALA A 1 109 ? 12.668 -5.116 -21.821 1.00 88.19 109 ALA A CA 1
ATOM 885 C C . ALA A 1 109 ? 14.058 -4.485 -22.032 1.00 88.19 109 ALA A C 1
ATOM 887 O O . ALA A 1 109 ? 14.599 -4.543 -23.136 1.00 88.19 109 ALA A O 1
ATOM 888 N N . ASP A 1 110 ? 14.658 -3.928 -20.977 1.00 87.50 110 ASP A N 1
ATOM 889 C CA . ASP A 1 110 ? 16.007 -3.349 -21.014 1.00 87.50 110 ASP A CA 1
ATOM 890 C C . ASP A 1 110 ? 17.088 -4.417 -21.283 1.00 87.50 110 ASP A C 1
ATOM 892 O O . ASP A 1 110 ? 17.980 -4.218 -22.108 1.00 87.50 110 ASP A O 1
ATOM 896 N N . GLU A 1 111 ? 16.981 -5.588 -20.647 1.00 87.25 111 GLU A N 1
ATOM 897 C CA . GLU A 1 111 ? 17.870 -6.734 -20.888 1.00 87.25 111 GLU A CA 1
ATOM 898 C C . GLU A 1 111 ? 17.727 -7.290 -22.313 1.00 87.25 111 GLU A C 1
ATOM 900 O O . GLU A 1 111 ? 18.729 -7.557 -22.982 1.00 87.25 111 GLU A O 1
ATOM 905 N N . SER A 1 112 ? 16.494 -7.407 -22.814 1.00 82.62 112 SER A N 1
ATOM 906 C CA . SER A 1 112 ? 16.223 -7.847 -24.185 1.00 82.62 112 SER A CA 1
ATOM 907 C C . SER A 1 112 ? 16.825 -6.890 -25.220 1.00 82.62 112 SER A C 1
ATOM 909 O O . SER A 1 112 ? 17.514 -7.343 -26.138 1.00 82.62 112 SER A O 1
ATOM 911 N N . ALA A 1 113 ? 16.667 -5.575 -25.031 1.00 81.31 113 ALA A N 1
ATOM 912 C CA . ALA A 1 113 ? 17.256 -4.566 -25.910 1.00 81.31 113 ALA A CA 1
ATOM 913 C C . ALA A 1 113 ? 18.793 -4.659 -25.951 1.00 81.31 113 ALA A C 1
ATOM 915 O O . ALA A 1 113 ? 19.398 -4.601 -27.025 1.00 81.31 113 ALA A O 1
ATOM 916 N N . LYS A 1 114 ? 19.440 -4.886 -24.799 1.00 76.75 114 LYS A N 1
ATOM 917 C CA . LYS A 1 114 ? 20.895 -5.111 -24.725 1.00 76.75 114 LYS A CA 1
ATOM 918 C C . LYS A 1 114 ? 21.324 -6.384 -25.451 1.00 76.75 114 LYS A C 1
ATOM 920 O O . LYS A 1 114 ? 22.339 -6.369 -26.141 1.00 76.75 114 LYS A O 1
ATOM 925 N N . SER A 1 115 ? 20.548 -7.465 -25.344 1.00 70.50 115 SER A N 1
ATOM 926 C CA . SER A 1 115 ? 20.840 -8.721 -26.044 1.00 70.50 115 SER A CA 1
ATOM 927 C C . SER A 1 115 ? 20.780 -8.570 -27.567 1.00 70.50 115 SER A C 1
ATOM 929 O O . SER A 1 115 ? 21.588 -9.180 -28.260 1.00 70.50 115 SER A O 1
ATOM 931 N N . THR A 1 116 ? 19.863 -7.758 -28.102 1.00 59.09 116 THR A N 1
ATOM 932 C CA . THR A 1 116 ? 19.771 -7.504 -29.553 1.00 59.09 116 THR A CA 1
ATOM 933 C C . THR A 1 116 ? 20.880 -6.603 -30.104 1.00 59.09 116 THR A C 1
ATOM 935 O O . THR A 1 116 ? 21.087 -6.567 -31.313 1.00 59.09 116 THR A O 1
ATOM 938 N N . LEU A 1 117 ? 21.608 -5.889 -29.238 1.00 58.72 117 LEU A N 1
ATOM 939 C CA . LEU A 1 117 ? 22.765 -5.067 -29.617 1.00 58.72 117 LEU A CA 1
ATOM 940 C C . LEU A 1 117 ? 24.079 -5.863 -29.661 1.00 58.72 117 LEU A C 1
ATOM 942 O O . LEU A 1 117 ? 25.087 -5.345 -30.144 1.00 58.72 117 LEU A O 1
ATOM 946 N N . ALA A 1 118 ? 24.095 -7.108 -29.174 1.00 61.16 118 ALA A N 1
ATOM 947 C CA . ALA A 1 118 ? 25.249 -7.979 -29.343 1.00 61.16 118 ALA A CA 1
ATOM 948 C C . ALA A 1 118 ? 25.404 -8.317 -30.839 1.00 61.16 118 ALA A C 1
ATOM 950 O O . ALA A 1 118 ? 24.442 -8.779 -31.458 1.00 61.16 118 ALA A O 1
ATOM 951 N N . PRO A 1 119 ? 26.582 -8.086 -31.452 1.00 63.72 119 PRO A N 1
ATOM 952 C CA . PRO A 1 119 ? 26.787 -8.429 -32.850 1.00 63.72 119 PRO A CA 1
ATOM 953 C C . PRO A 1 119 ? 26.568 -9.929 -33.040 1.00 63.72 119 PRO A C 1
ATOM 955 O O . PRO A 1 119 ? 27.106 -10.738 -32.282 1.00 63.72 119 PRO A O 1
ATOM 958 N N . ASP A 1 120 ? 25.790 -10.284 -34.065 1.00 71.44 120 ASP A N 1
ATOM 959 C CA . ASP A 1 120 ? 25.527 -11.675 -34.427 1.00 71.44 120 ASP A CA 1
ATOM 960 C C . ASP A 1 120 ? 26.869 -12.446 -34.481 1.00 71.44 120 ASP A C 1
ATOM 962 O O . ASP A 1 120 ? 27.800 -12.036 -35.199 1.00 71.44 120 ASP A O 1
ATOM 966 N N . PRO A 1 121 ? 27.017 -13.538 -33.705 1.00 74.50 121 PRO A N 1
ATOM 967 C CA . PRO A 1 121 ? 28.234 -14.342 -33.692 1.00 74.50 121 PRO A CA 1
ATOM 968 C C . PRO A 1 121 ? 28.646 -14.797 -35.095 1.00 74.50 121 PRO A C 1
ATOM 970 O O . PRO A 1 121 ? 29.834 -14.843 -35.409 1.00 74.50 121 PRO A O 1
ATOM 973 N N . TRP A 1 122 ? 27.676 -15.070 -35.967 1.00 73.56 122 TRP A N 1
ATOM 974 C CA . TRP A 1 122 ? 27.896 -15.462 -37.351 1.00 73.56 122 TRP A CA 1
ATOM 975 C C . TRP A 1 122 ? 28.444 -14.313 -38.197 1.00 73.56 122 TRP A C 1
ATOM 977 O O . TRP A 1 122 ? 29.431 -14.493 -38.907 1.00 73.56 122 TRP A O 1
ATOM 987 N N . GLN A 1 123 ? 27.891 -13.106 -38.060 1.00 76.88 123 GLN A N 1
ATOM 988 C CA . GLN A 1 123 ? 28.421 -11.900 -38.715 1.00 76.88 123 GLN A CA 1
ATOM 989 C C . GLN A 1 123 ? 29.864 -11.610 -38.277 1.00 76.88 123 GLN A C 1
ATOM 991 O O . GLN A 1 123 ? 30.720 -11.256 -39.091 1.00 76.88 123 GLN A O 1
ATOM 996 N N . THR A 1 124 ? 30.156 -11.815 -36.991 1.00 76.75 124 THR A N 1
ATOM 997 C CA . THR A 1 124 ? 31.494 -11.627 -36.416 1.00 76.75 124 THR A CA 1
ATOM 998 C C . THR A 1 124 ? 32.491 -12.660 -36.951 1.00 76.75 124 THR A C 1
ATOM 1000 O O . THR A 1 124 ? 33.621 -12.315 -37.306 1.00 76.75 124 THR A O 1
ATOM 1003 N N . LEU A 1 125 ? 32.076 -13.926 -37.061 1.00 77.31 125 LEU A N 1
ATOM 1004 C CA . LEU A 1 125 ? 32.887 -15.004 -37.632 1.00 77.31 125 LEU A CA 1
ATOM 1005 C C . LEU A 1 125 ? 33.145 -14.807 -39.131 1.00 77.31 125 LEU A C 1
ATOM 1007 O O . LEU A 1 125 ? 34.269 -15.015 -39.589 1.00 77.31 125 LEU A O 1
ATOM 1011 N N . VAL A 1 126 ? 32.133 -14.372 -39.886 1.00 81.19 126 VAL A N 1
ATOM 1012 C CA . VAL A 1 126 ? 32.257 -14.079 -41.321 1.00 81.19 126 VAL A CA 1
ATOM 1013 C C . VAL A 1 126 ? 33.248 -12.938 -41.559 1.00 81.19 126 VAL A C 1
ATOM 1015 O O . VAL A 1 126 ? 34.137 -13.087 -42.398 1.00 81.19 126 VAL A O 1
ATOM 1018 N N . LYS A 1 127 ? 33.173 -11.845 -40.784 1.00 79.44 127 LYS A N 1
ATOM 1019 C CA . LYS A 1 127 ? 34.147 -10.742 -40.870 1.00 79.44 127 LYS A CA 1
ATOM 1020 C C . LYS A 1 127 ? 35.575 -11.194 -40.559 1.00 79.44 127 LYS A C 1
ATOM 1022 O O . LYS A 1 127 ? 36.461 -10.963 -41.376 1.00 79.44 127 LYS A O 1
ATOM 1027 N N . LYS A 1 128 ? 35.790 -11.916 -39.451 1.00 79.31 128 LYS A N 1
ATOM 1028 C CA . LYS A 1 128 ? 37.123 -12.442 -39.098 1.00 79.31 128 LYS A CA 1
ATOM 1029 C C . LYS A 1 128 ? 37.711 -13.340 -40.185 1.00 79.31 128 LYS A C 1
ATOM 1031 O O . LYS A 1 128 ? 38.899 -13.252 -40.478 1.00 79.31 128 LYS A O 1
ATOM 1036 N N . ARG A 1 129 ? 36.897 -14.208 -40.795 1.00 76.19 129 ARG A N 1
ATOM 1037 C CA . ARG A 1 129 ? 37.360 -15.097 -41.870 1.00 76.19 129 ARG A CA 1
ATOM 1038 C C . ARG A 1 129 ? 37.724 -14.316 -43.138 1.00 76.19 129 ARG A C 1
ATOM 1040 O O . ARG A 1 129 ? 38.708 -14.661 -43.780 1.00 76.19 129 ARG A O 1
ATOM 1047 N N . ALA A 1 130 ? 36.973 -13.269 -43.476 1.00 78.44 130 ALA A N 1
ATOM 1048 C CA . ALA A 1 130 ? 37.275 -12.407 -44.620 1.00 78.44 130 ALA A CA 1
ATOM 1049 C C . ALA A 1 130 ? 38.566 -11.586 -44.426 1.00 78.44 130 ALA A C 1
ATOM 1051 O O . ALA A 1 130 ? 39.282 -11.332 -45.390 1.00 78.44 130 ALA A O 1
ATOM 1052 N N . GLU A 1 131 ? 38.885 -11.198 -43.190 1.00 78.81 131 GLU A N 1
ATOM 1053 C CA . GLU A 1 131 ? 40.122 -10.481 -42.844 1.00 78.81 131 GLU A CA 1
ATOM 1054 C C . GLU A 1 131 ? 41.364 -11.386 -42.857 1.00 78.81 131 GLU A C 1
ATOM 1056 O O . GLU A 1 131 ? 42.445 -10.919 -43.189 1.00 78.81 131 GLU A O 1
ATOM 1061 N N . GLN A 1 132 ? 41.218 -12.681 -42.556 1.00 72.94 132 GLN A N 1
ATOM 1062 C CA . GLN A 1 132 ? 42.311 -13.668 -42.601 1.00 72.94 132 GLN A CA 1
ATOM 1063 C C . GLN A 1 132 ? 42.670 -14.153 -44.017 1.00 72.94 132 GLN A C 1
ATOM 1065 O O . GLN A 1 132 ? 43.649 -14.876 -44.181 1.00 72.94 132 GLN A O 1
ATOM 1070 N N . GLN A 1 133 ? 41.864 -13.812 -45.026 1.00 66.38 133 GLN A N 1
ATOM 1071 C CA . GLN A 1 133 ? 42.079 -14.193 -46.429 1.00 66.38 133 GLN A CA 1
ATOM 1072 C C . GLN A 1 133 ? 42.655 -13.054 -47.293 1.00 66.38 133 GLN A C 1
ATOM 1074 O O . GLN A 1 133 ? 42.729 -13.200 -48.513 1.00 66.38 133 GLN A O 1
ATOM 1079 N N . LYS A 1 134 ? 43.051 -11.936 -46.675 1.00 54.03 134 LYS A N 1
ATOM 1080 C CA . LYS A 1 134 ? 43.848 -10.865 -47.290 1.00 54.03 134 L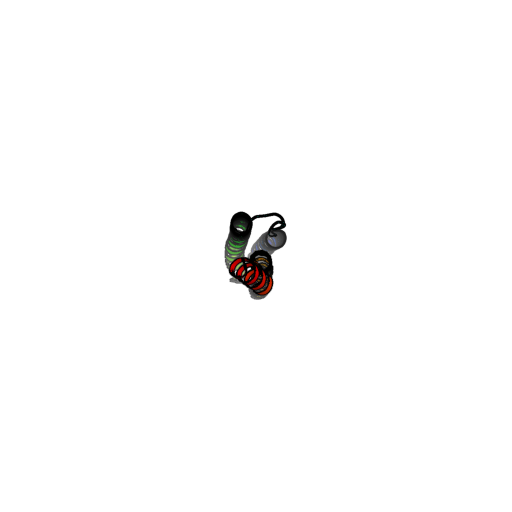YS A CA 1
ATOM 1081 C C . LYS A 1 134 ? 45.299 -10.969 -46.847 1.00 54.03 134 LYS A C 1
ATOM 1083 O O . LYS A 1 134 ? 46.162 -10.632 -47.684 1.00 54.03 134 LYS A O 1
#

Foldseek 3Di:
DPDPQPVLVVLLVVLVVVLVVLLVVLLPLAQPPCPPPDLVRSVVSLVVSVVVSVVSVVVSVVSLVVLCVSCVVPPVSVVVSVVSVVVSVVSVVVRVVVSVVNSVVVVVVVVVVVVVPPPDPVVVVVVVVVVVVD

Secondary structure (DSSP, 8-state):
---SHHHHHHHHHHHHHHHHHHHHHHHT--PPP-SS--HHHHHHHHHHHHHHHHHHHHHHHHHHHHHHHHHTT-HHHHHHHHHHHHHHHHHHHHHHHHHHHHHHHHHHHHHHHHHHTSPPHHHHHHHHHHHTT-